Protein AF-K2NUY2-F1 (afdb_monomer)

Foldseek 3Di:
DDVVVVVVCVVAAQFKKWWQWPVRDIAIFTHHDPCAVVCCVVPVQWDWTQHPVVRDIDIDGNVGTPDMDTDD

Secondary structure (DSSP, 8-state):
--HHHHHHHHHSTT-EEEEEETTS-EEEEE--GGGHHHHHHH-TTEEEEEETTTTEEEEEEGGGEEEEEEE-

Sequence (72 aa):
MSELLFNLFEQNPGSRIKVLFTDGQSETYDYHDEDFRNMYFNSPNLFKVHNPNIDNYVYINSDHIMSIEVVN

pLDDT: mean 79.77, std 11.07, range [51.88, 94.44]

Nearest PDB structures (foldseek):
  1khc-assembly1_A  TM=5.115E-01  e=1.746E+00  Mus musculus
  3flg-assembly1_A  TM=5.340E-0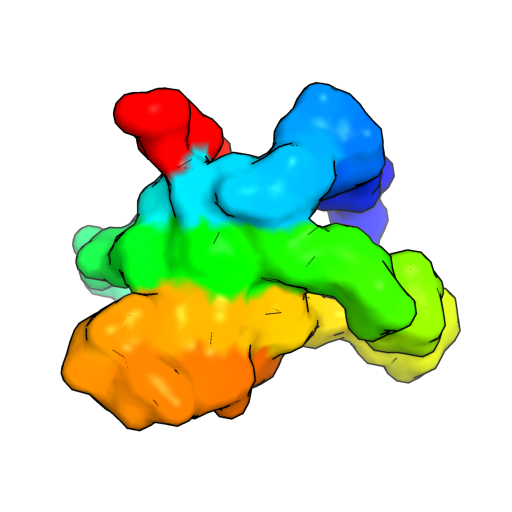1  e=2.805E+00  Homo sapiens
  5nv7-assembly2_B  TM=5.336E-01  e=3.158E+00  Homo sapiens
  3llr-assembly5_E  TM=5.335E-01  e=4.003E+00  Homo sapiens
  8eih-assembly1_E  TM=4.412E-01  e=6.063E+00  Homo sapiens

Structure (mmCIF, N/CA/C/O backbone):
data_AF-K2NUY2-F1
#
_entry.id   AF-K2NUY2-F1
#
loop_
_atom_site.group_PDB
_atom_site.id
_atom_site.type_symbol
_atom_site.label_atom_id
_atom_site.label_alt_id
_atom_site.label_comp_id
_atom_site.label_asym_id
_atom_site.label_entity_id
_atom_site.label_seq_id
_atom_site.pdbx_PDB_ins_code
_atom_site.Cartn_x
_atom_site.Cartn_y
_atom_site.Cartn_z
_atom_site.occupancy
_atom_site.B_iso_or_equiv
_atom_site.auth_seq_id
_atom_site.auth_comp_id
_atom_site.auth_asym_id
_atom_site.auth_atom_id
_atom_site.pdbx_PDB_model_num
ATOM 1 N N . MET A 1 1 ? -6.557 12.888 -4.936 1.00 51.88 1 MET A N 1
ATOM 2 C CA . MET A 1 1 ? -5.290 12.159 -4.748 1.00 51.88 1 MET A CA 1
ATOM 3 C C . MET A 1 1 ? -4.422 12.897 -3.746 1.00 51.88 1 MET A C 1
ATOM 5 O O . MET A 1 1 ? -4.317 14.108 -3.885 1.00 51.88 1 MET A O 1
ATOM 9 N N . SER A 1 2 ? -3.861 12.229 -2.734 1.00 59.97 2 SER A N 1
ATOM 10 C CA . SER A 1 2 ? -3.109 12.906 -1.664 1.00 59.97 2 SER A CA 1
ATOM 11 C C . SER A 1 2 ? -1.597 12.817 -1.891 1.00 59.97 2 SER A C 1
ATOM 13 O O . SER A 1 2 ? -1.049 11.716 -1.934 1.00 59.97 2 SER A O 1
ATOM 15 N N . GLU A 1 3 ? -0.923 13.967 -1.981 1.00 65.62 3 GLU A N 1
ATOM 16 C CA . GLU A 1 3 ? 0.547 14.110 -2.046 1.00 65.62 3 GLU A CA 1
ATOM 17 C C . GLU A 1 3 ? 1.273 13.382 -0.901 1.00 65.62 3 GLU A C 1
ATOM 19 O O . GLU A 1 3 ? 2.434 13.002 -1.032 1.00 65.62 3 GLU A O 1
ATOM 24 N N . LEU A 1 4 ? 0.578 13.131 0.213 1.00 66.62 4 LEU A N 1
ATOM 25 C CA . LEU A 1 4 ? 1.087 12.359 1.346 1.00 66.62 4 LEU A CA 1
ATOM 26 C C . LEU A 1 4 ? 1.460 10.923 0.975 1.00 66.62 4 LEU A C 1
ATOM 28 O O . LEU A 1 4 ? 2.494 10.447 1.430 1.00 66.62 4 LEU A O 1
ATOM 32 N N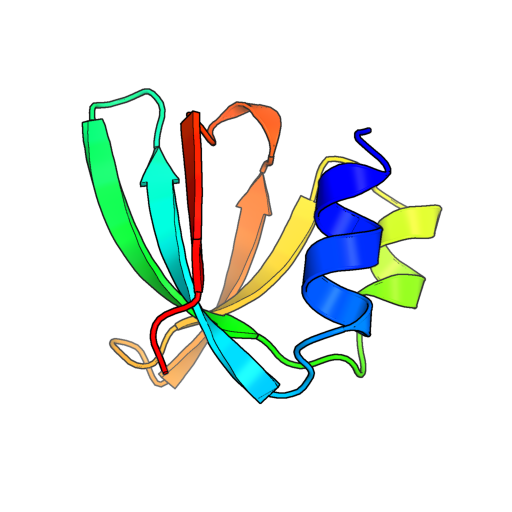 . LEU A 1 5 ? 0.652 10.244 0.154 1.00 70.06 5 LEU A N 1
ATOM 33 C CA . LEU A 1 5 ? 0.947 8.868 -0.258 1.00 70.06 5 LEU A CA 1
ATOM 34 C C . LEU A 1 5 ? 2.175 8.841 -1.161 1.00 70.06 5 LEU A C 1
ATOM 36 O O . LEU A 1 5 ? 3.087 8.053 -0.942 1.00 70.06 5 LEU A O 1
ATOM 40 N N . PHE A 1 6 ? 2.229 9.763 -2.122 1.00 69.12 6 PHE A N 1
ATOM 41 C CA . PHE A 1 6 ? 3.365 9.895 -3.025 1.00 69.12 6 PHE A CA 1
ATOM 42 C C . PHE A 1 6 ? 4.674 10.150 -2.265 1.00 69.12 6 PHE A C 1
ATOM 44 O O . PHE A 1 6 ? 5.656 9.444 -2.474 1.00 69.12 6 PHE A O 1
ATOM 51 N N . ASN A 1 7 ? 4.666 11.092 -1.321 1.00 74.94 7 ASN A N 1
ATOM 52 C CA . ASN A 1 7 ? 5.847 11.405 -0.519 1.00 74.94 7 ASN A CA 1
ATOM 53 C C . ASN A 1 7 ? 6.251 10.257 0.417 1.00 74.94 7 ASN A C 1
ATOM 55 O O . ASN A 1 7 ? 7.444 10.017 0.589 1.00 74.94 7 ASN A O 1
ATOM 59 N N . LEU A 1 8 ? 5.285 9.543 1.011 1.00 75.25 8 LEU A N 1
ATOM 60 C CA . LEU A 1 8 ? 5.560 8.394 1.880 1.00 75.25 8 LEU A CA 1
ATOM 61 C C . LEU A 1 8 ? 6.323 7.304 1.119 1.00 75.25 8 LEU A C 1
ATOM 63 O O . LEU A 1 8 ? 7.298 6.760 1.634 1.00 75.25 8 LEU A O 1
ATOM 67 N N . PHE A 1 9 ? 5.887 7.019 -0.105 1.00 73.81 9 PHE A N 1
ATOM 68 C CA . PHE A 1 9 ? 6.451 5.972 -0.944 1.00 73.81 9 PHE A CA 1
ATOM 69 C C . PHE A 1 9 ? 7.811 6.343 -1.545 1.00 73.81 9 PHE A C 1
ATOM 71 O O . PHE A 1 9 ? 8.733 5.534 -1.489 1.00 73.81 9 PHE A O 1
ATOM 78 N N . GLU A 1 10 ? 7.982 7.580 -2.024 1.00 74.50 10 GLU A N 1
ATOM 79 C CA . GLU A 1 10 ? 9.282 8.087 -2.498 1.00 74.50 10 GLU A CA 1
ATOM 80 C C . GLU A 1 10 ? 10.363 8.050 -1.406 1.00 74.50 10 GLU A C 1
ATOM 82 O O . GLU A 1 10 ? 11.535 7.811 -1.688 1.00 74.50 10 GLU A O 1
ATOM 87 N N . GLN A 1 11 ? 9.986 8.292 -0.147 1.00 77.56 11 GLN A N 1
ATOM 88 C CA . GLN A 1 11 ? 10.922 8.296 0.982 1.00 77.56 11 GLN A CA 1
ATOM 89 C C . GLN A 1 11 ? 11.285 6.890 1.479 1.00 77.56 11 GLN A C 1
ATOM 91 O O . GLN A 1 11 ? 12.275 6.745 2.195 1.00 77.56 11 GLN A O 1
ATOM 96 N N . ASN A 1 12 ? 10.501 5.870 1.121 1.00 74.44 12 ASN A N 1
ATOM 97 C CA . ASN A 1 12 ? 10.608 4.513 1.658 1.00 74.44 12 ASN A CA 1
ATOM 98 C C . ASN A 1 12 ? 10.525 3.459 0.529 1.00 74.44 12 ASN A C 1
ATOM 100 O O . ASN A 1 12 ? 9.592 2.647 0.493 1.00 74.44 12 ASN A O 1
ATOM 104 N N . PRO A 1 13 ? 11.467 3.469 -0.437 1.00 73.00 13 PRO A N 1
ATOM 105 C CA . PRO A 1 13 ? 11.447 2.528 -1.551 1.00 73.00 13 PRO A CA 1
ATOM 106 C C . PRO A 1 13 ? 11.701 1.098 -1.061 1.00 73.00 13 PRO A C 1
ATOM 108 O O . PRO A 1 13 ? 12.603 0.857 -0.259 1.00 73.00 13 PRO A O 1
ATOM 111 N N . GLY A 1 14 ? 10.928 0.131 -1.561 1.00 74.44 14 GLY A N 1
ATOM 112 C CA . GLY A 1 14 ? 11.087 -1.275 -1.170 1.00 74.44 14 GLY A CA 1
ATOM 113 C C . GLY A 1 14 ? 10.560 -1.606 0.229 1.00 74.44 14 GLY A C 1
ATOM 114 O O . GLY A 1 14 ? 10.744 -2.732 0.691 1.00 74.44 14 GLY A O 1
ATOM 115 N N . SER A 1 15 ? 9.944 -0.648 0.928 1.00 83.00 15 SER A N 1
ATOM 116 C CA . SER A 1 15 ? 9.443 -0.869 2.279 1.00 83.00 15 SER A CA 1
ATOM 117 C C . SER A 1 15 ? 8.184 -1.725 2.293 1.00 83.00 15 SER A C 1
ATOM 119 O O . SER A 1 15 ? 7.333 -1.671 1.401 1.00 83.00 15 SER A O 1
ATOM 121 N N . ARG A 1 16 ? 8.038 -2.488 3.372 1.00 88.44 16 ARG A N 1
ATOM 122 C CA . ARG A 1 16 ? 6.801 -3.186 3.684 1.00 88.44 16 ARG A CA 1
ATOM 123 C C . ARG A 1 16 ? 5.835 -2.209 4.343 1.00 88.44 16 ARG A C 1
ATOM 125 O O . ARG A 1 16 ? 6.201 -1.455 5.241 1.00 88.44 16 ARG A O 1
ATOM 132 N N . ILE A 1 17 ? 4.595 -2.206 3.886 1.00 88.38 17 ILE A N 1
ATOM 133 C CA . ILE A 1 17 ? 3.532 -1.348 4.400 1.00 88.38 17 ILE A CA 1
ATOM 134 C C . ILE A 1 17 ? 2.404 -2.199 4.955 1.00 88.38 17 ILE A C 1
ATOM 136 O O . ILE A 1 17 ? 2.086 -3.253 4.412 1.00 88.38 17 ILE A O 1
ATOM 140 N N . LYS A 1 18 ? 1.757 -1.717 6.007 1.00 91.62 18 LYS A N 1
ATOM 141 C CA . LYS A 1 18 ? 0.483 -2.229 6.492 1.00 91.62 18 LYS A CA 1
ATOM 142 C C . LYS A 1 18 ? -0.603 -1.227 6.140 1.00 91.62 18 LYS A C 1
ATOM 144 O O . LYS A 1 18 ? -0.530 -0.062 6.520 1.00 91.62 18 LYS A O 1
ATOM 149 N N . VAL A 1 19 ? -1.606 -1.684 5.407 1.00 90.62 19 VAL A N 1
ATOM 150 C CA . VAL A 1 19 ? -2.756 -0.889 4.983 1.00 90.62 19 VAL A CA 1
ATOM 151 C C . VAL A 1 19 ? -3.939 -1.277 5.852 1.00 90.62 19 VAL A C 1
ATOM 153 O O . VAL A 1 19 ? -4.252 -2.458 5.980 1.00 90.62 19 VAL A O 1
ATOM 156 N N . LEU A 1 20 ? -4.584 -0.287 6.459 1.00 93.38 20 LEU A N 1
ATOM 157 C CA . LEU A 1 20 ? -5.842 -0.439 7.176 1.00 93.38 20 LEU A CA 1
ATOM 158 C C . LEU A 1 20 ? -6.966 0.084 6.285 1.00 93.38 20 LEU A C 1
ATOM 160 O O . LEU A 1 20 ? -6.956 1.252 5.891 1.00 93.38 20 LEU A O 1
ATOM 164 N N . PHE A 1 21 ? -7.920 -0.778 5.966 1.00 92.81 21 PHE A N 1
ATOM 165 C CA . PHE A 1 21 ? -9.040 -0.483 5.087 1.00 92.81 21 PHE A CA 1
ATOM 166 C C . PHE A 1 21 ? -10.228 0.108 5.851 1.00 92.81 21 PHE A C 1
ATOM 168 O O . PHE A 1 21 ? -10.335 0.009 7.076 1.00 92.81 21 PHE A O 1
ATOM 175 N N . THR A 1 22 ? -11.141 0.741 5.118 1.00 92.12 22 THR 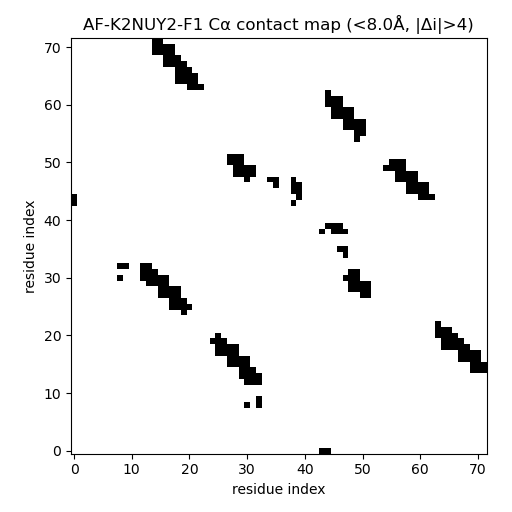A N 1
ATOM 176 C CA . THR A 1 22 ? -12.356 1.365 5.667 1.00 92.12 22 THR A CA 1
ATOM 177 C C . THR A 1 22 ? -13.356 0.360 6.239 1.00 92.12 22 THR A C 1
ATOM 179 O O . THR A 1 22 ? -14.197 0.738 7.052 1.00 92.12 22 THR A O 1
ATOM 182 N N . ASP A 1 23 ? -13.255 -0.915 5.866 1.00 93.94 23 ASP A N 1
ATOM 183 C CA . ASP A 1 23 ? -14.025 -2.018 6.450 1.00 93.94 23 ASP A CA 1
ATOM 184 C C . ASP A 1 23 ? -13.416 -2.560 7.761 1.00 93.94 23 ASP A C 1
ATOM 186 O O . ASP A 1 23 ? -13.976 -3.464 8.383 1.00 93.94 23 ASP A O 1
ATOM 190 N N . GLY A 1 24 ? -12.287 -1.992 8.201 1.00 93.81 24 GLY A N 1
ATOM 191 C CA . GLY A 1 24 ? -11.569 -2.371 9.415 1.00 93.81 24 GLY A CA 1
ATOM 192 C C . GLY A 1 24 ? -10.579 -3.523 9.237 1.00 93.81 24 GLY A C 1
ATOM 193 O O . GLY A 1 24 ? -9.893 -3.868 10.202 1.00 93.81 24 GLY A O 1
ATOM 194 N N . GLN A 1 25 ? -10.466 -4.112 8.043 1.00 94.44 25 GLN A N 1
ATOM 195 C CA . GLN A 1 25 ? -9.451 -5.126 7.765 1.00 94.44 25 GLN A CA 1
ATOM 196 C C . GLN A 1 25 ? -8.081 -4.482 7.572 1.00 94.44 25 GLN A C 1
ATOM 198 O O . GLN A 1 25 ? -7.969 -3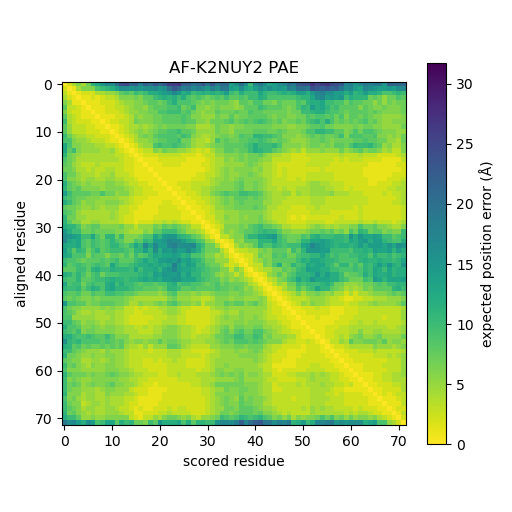.337 7.139 1.00 94.44 25 GLN A O 1
ATOM 203 N N . SER A 1 26 ? -7.017 -5.223 7.880 1.00 94.00 26 SER A N 1
ATOM 204 C CA . SER A 1 26 ? -5.660 -4.768 7.589 1.00 94.00 26 SER A CA 1
ATOM 205 C C . SER A 1 26 ? -4.850 -5.845 6.899 1.00 94.00 26 SER A C 1
ATOM 207 O O . SER A 1 26 ? -4.828 -6.980 7.374 1.00 94.00 26 SER A O 1
ATOM 209 N N . GLU A 1 27 ? -4.116 -5.457 5.865 1.00 92.38 27 GLU A N 1
ATOM 210 C CA . GLU A 1 27 ? -3.191 -6.333 5.152 1.00 92.38 27 GLU A CA 1
ATOM 211 C C . GLU A 1 27 ? -1.820 -5.682 4.994 1.00 92.38 27 GLU A C 1
ATOM 213 O O . GLU A 1 27 ? -1.674 -4.460 5.039 1.00 92.38 27 GLU A O 1
ATOM 218 N N . THR A 1 28 ? -0.808 -6.526 4.818 1.00 92.12 28 THR A N 1
ATOM 219 C CA . THR A 1 28 ? 0.580 -6.109 4.653 1.00 92.12 28 THR A CA 1
ATOM 220 C C . THR A 1 28 ? 1.032 -6.379 3.227 1.00 92.12 28 THR A C 1
ATOM 222 O O . THR A 1 28 ? 0.815 -7.473 2.708 1.00 92.12 28 THR A O 1
ATOM 225 N N . TYR A 1 29 ? 1.701 -5.403 2.623 1.00 90.19 29 TYR A N 1
ATOM 226 C CA . TYR A 1 29 ? 2.179 -5.453 1.248 1.00 90.19 29 TYR A CA 1
ATOM 227 C C . TYR A 1 29 ? 3.622 -4.972 1.151 1.00 90.19 29 TYR A C 1
ATOM 229 O O . TYR A 1 29 ? 4.064 -4.148 1.949 1.00 90.19 29 TYR A O 1
ATOM 237 N N . ASP A 1 30 ? 4.337 -5.451 0.144 1.00 87.12 30 ASP A N 1
ATOM 238 C CA . ASP A 1 30 ? 5.648 -4.936 -0.230 1.00 87.1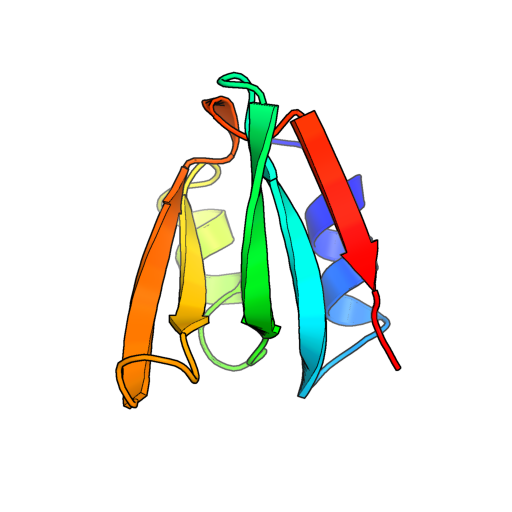2 30 ASP A CA 1
ATOM 239 C C . ASP A 1 30 ? 5.471 -3.868 -1.311 1.00 87.12 30 ASP A C 1
ATOM 241 O O . ASP A 1 30 ? 4.857 -4.099 -2.359 1.00 87.12 30 ASP A O 1
ATOM 245 N N . TYR A 1 31 ? 5.971 -2.665 -1.044 1.00 77.69 31 TYR A N 1
ATOM 246 C CA . TYR A 1 31 ? 5.925 -1.569 -2.000 1.00 77.69 31 TYR A CA 1
ATOM 247 C C . TYR A 1 31 ? 7.147 -1.616 -2.927 1.00 77.69 31 TYR A C 1
ATOM 249 O O . TYR A 1 31 ? 8.282 -1.677 -2.461 1.00 77.69 31 TYR A O 1
ATOM 257 N N . HIS A 1 32 ? 6.922 -1.531 -4.243 1.00 72.94 32 HIS A N 1
ATOM 258 C CA . HIS A 1 32 ? 7.981 -1.447 -5.252 1.00 72.94 32 HIS A CA 1
ATOM 259 C C . HIS A 1 32 ? 7.793 -0.192 -6.111 1.00 72.94 32 HIS A C 1
ATOM 261 O O . HIS A 1 32 ? 6.725 0.030 -6.678 1.00 72.94 32 HIS A O 1
ATOM 267 N N . ASP A 1 33 ? 8.851 0.612 -6.205 1.00 65.31 33 ASP A N 1
ATOM 268 C CA . ASP A 1 33 ? 8.823 1.960 -6.785 1.00 65.31 33 ASP A CA 1
ATOM 269 C C . ASP A 1 33 ? 8.604 1.990 -8.309 1.00 65.31 33 ASP A C 1
ATOM 271 O O . ASP A 1 33 ? 8.031 2.937 -8.846 1.00 65.31 33 ASP A O 1
ATOM 275 N N . GLU A 1 34 ? 9.005 0.924 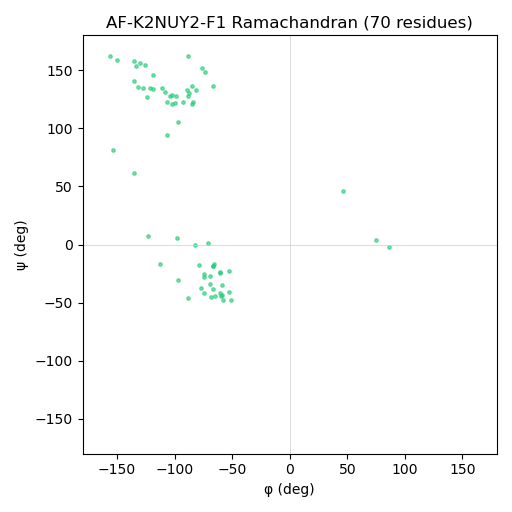-9.010 1.00 62.81 34 GLU A N 1
ATOM 276 C CA . GLU A 1 34 ? 9.173 0.928 -10.472 1.00 62.81 34 GLU A CA 1
ATOM 277 C C . GLU A 1 34 ? 7.888 1.239 -11.265 1.00 62.81 34 GLU A C 1
ATOM 279 O O . GLU A 1 34 ? 7.972 1.766 -12.375 1.00 62.81 34 GLU A O 1
ATOM 284 N N . ASP A 1 35 ? 6.700 1.012 -10.689 1.00 62.25 35 ASP A N 1
ATOM 285 C CA . ASP A 1 35 ? 5.420 1.259 -11.368 1.00 62.25 35 ASP A CA 1
ATOM 286 C C . ASP A 1 35 ? 4.584 2.404 -10.767 1.00 62.25 35 ASP A C 1
ATOM 288 O O . ASP A 1 35 ? 3.662 2.901 -11.425 1.00 62.25 35 ASP A O 1
ATOM 292 N N . PHE A 1 36 ? 4.868 2.855 -9.540 1.00 63.94 36 PHE A N 1
ATOM 293 C CA . PHE A 1 36 ? 3.977 3.762 -8.804 1.00 63.94 36 PHE A CA 1
ATOM 294 C C . PHE A 1 36 ? 3.841 5.129 -9.478 1.00 63.94 36 PHE A C 1
ATOM 296 O O . PHE A 1 36 ? 2.725 5.619 -9.662 1.00 63.94 36 PHE A O 1
ATOM 303 N N . ARG A 1 37 ? 4.957 5.713 -9.938 1.00 62.56 37 ARG A N 1
ATOM 304 C CA . ARG A 1 37 ? 4.945 6.994 -10.664 1.00 62.56 37 ARG A CA 1
ATOM 305 C C . ARG A 1 37 ? 4.084 6.919 -11.926 1.00 62.56 37 ARG A C 1
ATOM 307 O O . ARG A 1 37 ? 3.278 7.812 -12.164 1.00 62.56 37 ARG A O 1
ATOM 314 N N . ASN A 1 38 ? 4.196 5.839 -12.702 1.00 61.28 38 ASN A N 1
ATOM 315 C CA . ASN A 1 38 ? 3.436 5.665 -13.945 1.00 61.28 38 ASN A CA 1
ATOM 316 C C . ASN A 1 38 ? 1.931 5.457 -13.706 1.00 61.28 38 ASN A C 1
ATOM 318 O O . ASN A 1 38 ? 1.114 5.918 -14.508 1.00 61.28 38 ASN A O 1
ATOM 322 N N . MET A 1 39 ? 1.540 4.794 -12.614 1.00 62.31 39 MET A N 1
ATOM 323 C CA . MET A 1 39 ? 0.123 4.645 -12.259 1.00 62.31 39 MET A CA 1
ATOM 324 C C . MET A 1 39 ? -0.473 5.908 -11.651 1.00 62.31 39 MET A C 1
ATOM 326 O O . MET A 1 39 ? -1.599 6.250 -12.001 1.00 62.31 39 MET A O 1
ATOM 330 N N . TYR A 1 40 ? 0.284 6.641 -10.831 1.00 63.00 40 TYR A N 1
ATOM 331 C CA . TYR A 1 40 ? -0.153 7.902 -10.228 1.00 63.00 40 TYR A CA 1
ATOM 332 C C . TYR A 1 40 ? -0.675 8.900 -11.276 1.00 63.00 40 TYR A C 1
ATOM 334 O O . TYR A 1 40 ? -1.704 9.542 -11.064 1.00 63.00 40 TYR A O 1
ATOM 342 N N . PHE A 1 41 ? -0.009 8.995 -12.434 1.00 61.88 41 PHE A N 1
ATOM 343 C CA . PHE A 1 41 ? -0.425 9.894 -13.517 1.00 61.88 41 PHE A CA 1
ATOM 344 C C . PHE A 1 41 ? -1.657 9.412 -14.300 1.00 61.88 41 PHE A C 1
ATOM 346 O O . PHE A 1 41 ? -2.397 10.243 -14.821 1.00 61.88 41 PHE A O 1
ATOM 353 N N . ASN A 1 42 ? -1.897 8.099 -14.385 1.00 65.75 42 ASN A N 1
ATOM 354 C CA . ASN A 1 42 ? -2.983 7.526 -15.193 1.00 65.75 42 ASN A CA 1
ATOM 355 C C . ASN A 1 42 ? -4.248 7.206 -14.389 1.00 65.75 42 ASN A C 1
ATOM 357 O O . ASN A 1 42 ? -5.356 7.207 -14.923 1.00 65.75 42 ASN A O 1
ATOM 361 N N .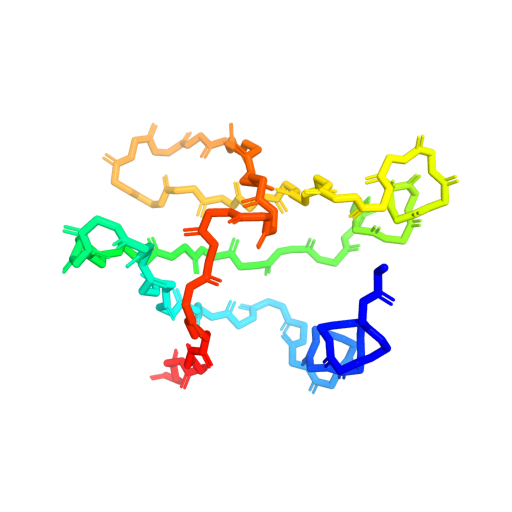 SER A 1 43 ? -4.104 6.866 -13.115 1.00 70.94 43 SER A N 1
ATOM 362 C CA . SER A 1 43 ? -5.193 6.466 -12.231 1.00 70.94 43 SER A CA 1
ATOM 363 C C . SER A 1 43 ? -4.790 6.800 -10.805 1.00 70.94 43 SER A C 1
ATOM 365 O O . SER A 1 43 ? -4.329 5.914 -10.092 1.00 70.94 43 SER A O 1
ATOM 367 N N . PRO A 1 44 ? -4.948 8.068 -10.382 1.00 67.38 44 PRO A N 1
ATOM 368 C CA . PRO A 1 44 ? -4.482 8.507 -9.078 1.00 67.38 44 PRO A CA 1
ATOM 369 C C . PRO A 1 44 ? -4.995 7.579 -7.976 1.00 67.38 44 PRO A C 1
ATOM 371 O O . PRO A 1 44 ? -4.217 7.053 -7.206 1.00 67.38 44 PRO A O 1
ATOM 374 N N . ASN A 1 45 ? -6.276 7.231 -7.952 1.00 77.06 45 ASN A N 1
ATOM 375 C CA . ASN A 1 45 ? -6.807 6.438 -6.845 1.00 77.06 45 ASN A CA 1
ATOM 376 C C . ASN A 1 45 ? -6.346 4.964 -6.823 1.00 77.06 45 ASN A C 1
ATOM 378 O O . ASN A 1 45 ? -6.784 4.231 -5.948 1.00 77.06 45 ASN A O 1
ATOM 382 N N . LEU A 1 46 ? -5.497 4.498 -7.747 1.00 78.19 46 LEU A N 1
ATOM 383 C CA . LEU A 1 46 ? -5.004 3.120 -7.789 1.00 78.19 46 LEU A CA 1
ATOM 384 C C . LEU A 1 46 ? -3.486 3.065 -7.638 1.00 78.19 46 LEU A C 1
ATOM 386 O O . LEU A 1 46 ? -2.751 3.754 -8.342 1.00 78.19 46 LEU A O 1
ATOM 390 N N . PHE A 1 47 ? -3.010 2.161 -6.787 1.00 78.75 47 PHE A N 1
ATOM 391 C CA . PHE A 1 47 ? -1.588 1.852 -6.686 1.00 78.75 47 PHE A CA 1
ATOM 392 C C . PHE A 1 47 ? -1.358 0.344 -6.624 1.00 78.75 47 PHE A C 1
ATOM 394 O O . PHE A 1 47 ? -2.122 -0.403 -6.013 1.00 78.75 47 PHE A O 1
ATOM 401 N N . LYS A 1 48 ? -0.310 -0.106 -7.311 1.00 82.50 48 LYS A N 1
ATOM 402 C CA . LYS A 1 48 ? 0.116 -1.504 -7.367 1.00 82.50 48 LYS A CA 1
ATOM 403 C C . LYS A 1 48 ? 1.080 -1.769 -6.226 1.00 82.50 48 LYS A C 1
ATOM 405 O O . LYS A 1 48 ? 2.029 -1.015 -6.028 1.00 82.50 48 LYS A O 1
ATOM 410 N N . VAL A 1 49 ? 0.853 -2.862 -5.522 1.00 85.38 49 VAL A N 1
ATOM 411 C CA . VAL A 1 49 ? 1.725 -3.357 -4.458 1.00 85.38 49 VAL A CA 1
ATOM 412 C C . VAL A 1 49 ? 1.911 -4.854 -4.620 1.00 85.38 49 VAL A C 1
ATOM 414 O O . VAL A 1 49 ? 1.090 -5.521 -5.248 1.00 85.38 49 VAL A O 1
ATOM 417 N N . HIS A 1 50 ? 2.984 -5.395 -4.065 1.00 88.25 50 HIS A N 1
ATOM 418 C CA . HIS A 1 50 ? 3.202 -6.831 -4.022 1.00 88.25 50 HIS A CA 1
ATOM 419 C C . HIS A 1 50 ? 2.563 -7.415 -2.757 1.00 88.25 50 HIS A C 1
ATOM 421 O O . HIS A 1 50 ? 2.793 -6.925 -1.655 1.00 88.25 50 HIS A O 1
ATOM 427 N N . ASN A 1 51 ? 1.734 -8.447 -2.899 1.00 89.44 51 ASN A N 1
ATOM 428 C CA . ASN A 1 51 ? 1.156 -9.166 -1.770 1.00 89.44 51 ASN A CA 1
ATOM 429 C C . ASN A 1 51 ? 1.995 -10.424 -1.489 1.00 89.44 51 ASN A C 1
ATOM 431 O O . ASN A 1 51 ? 1.863 -11.410 -2.221 1.00 89.44 51 ASN A O 1
ATOM 435 N N . PRO A 1 52 ? 2.813 -10.435 -0.419 1.00 85.38 52 PRO A N 1
ATOM 436 C CA . PRO A 1 52 ? 3.687 -11.564 -0.113 1.00 85.38 52 PRO A CA 1
ATOM 437 C C . PRO A 1 52 ? 2.921 -12.841 0.259 1.00 85.38 52 PRO A C 1
ATOM 439 O O . PRO A 1 52 ? 3.494 -13.924 0.218 1.00 85.38 52 PRO A O 1
ATOM 442 N N . ASN A 1 53 ? 1.630 -12.749 0.603 1.00 86.69 53 ASN A N 1
ATOM 443 C CA . ASN A 1 53 ? 0.824 -13.921 0.957 1.00 86.69 53 ASN A CA 1
ATOM 444 C C . ASN A 1 53 ? 0.435 -14.766 -0.263 1.00 86.69 53 ASN A C 1
ATOM 446 O O . ASN A 1 53 ? 0.155 -15.954 -0.118 1.00 86.69 53 ASN A O 1
ATOM 450 N N . ILE A 1 54 ? 0.382 -14.151 -1.448 1.00 87.38 54 ILE A N 1
ATOM 451 C CA . ILE A 1 54 ? -0.013 -14.807 -2.704 1.00 87.38 54 ILE A CA 1
ATOM 452 C C . ILE A 1 54 ? 1.058 -14.695 -3.797 1.00 87.38 54 ILE A C 1
ATOM 454 O O . ILE A 1 54 ? 0.784 -15.081 -4.931 1.00 87.38 54 ILE A O 1
ATOM 458 N N . ASP A 1 55 ? 2.240 -14.166 -3.456 1.00 87.62 55 ASP A N 1
ATOM 459 C CA . ASP A 1 55 ? 3.392 -13.955 -4.348 1.00 87.62 55 ASP A CA 1
ATOM 460 C C . ASP A 1 55 ? 2.996 -13.306 -5.686 1.00 87.62 55 ASP A C 1
ATOM 462 O O . ASP A 1 55 ? 3.308 -13.783 -6.778 1.00 87.62 55 ASP A O 1
ATOM 466 N N . ASN A 1 56 ? 2.178 -12.252 -5.605 1.00 88.06 56 ASN A N 1
ATOM 467 C CA . ASN A 1 56 ? 1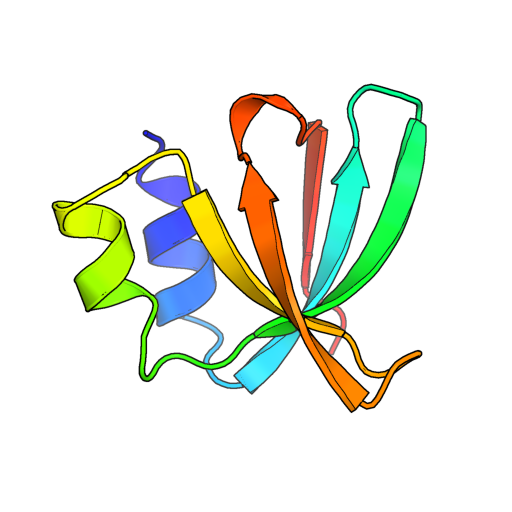.637 -11.581 -6.781 1.00 88.06 56 ASN A CA 1
ATO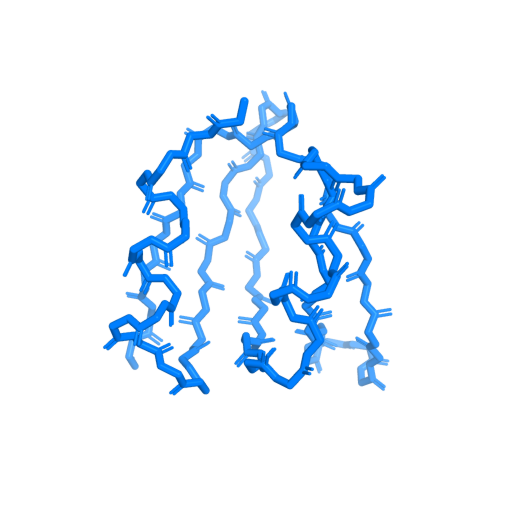M 468 C C . ASN A 1 56 ? 1.380 -10.094 -6.520 1.00 88.06 56 ASN A C 1
ATOM 470 O O . ASN A 1 56 ? 1.200 -9.660 -5.381 1.00 88.06 56 ASN A O 1
ATOM 474 N N . TYR A 1 57 ? 1.312 -9.309 -7.591 1.00 86.69 57 TYR A N 1
ATOM 475 C CA . TYR A 1 57 ? 0.968 -7.895 -7.523 1.00 86.69 57 TYR A CA 1
ATOM 476 C C . TYR A 1 57 ? -0.547 -7.688 -7.518 1.00 86.69 57 TYR A C 1
ATOM 478 O O . TYR A 1 57 ? -1.279 -8.283 -8.310 1.00 86.69 57 TYR A O 1
ATOM 486 N N . VAL A 1 58 ? -1.009 -6.790 -6.653 1.00 88.00 58 VAL A N 1
ATOM 487 C CA . VAL A 1 58 ? -2.412 -6.387 -6.528 1.00 88.00 58 VAL A CA 1
ATOM 488 C C . VAL A 1 58 ? -2.542 -4.875 -6.655 1.00 88.00 58 VAL A C 1
ATOM 490 O O . VAL A 1 58 ? -1.605 -4.135 -6.365 1.00 88.00 58 VAL A O 1
ATOM 493 N N . TYR A 1 59 ? -3.714 -4.417 -7.087 1.00 86.00 59 TYR A N 1
ATOM 494 C CA . TYR A 1 59 ? -4.050 -2.998 -7.146 1.00 86.00 59 TYR A CA 1
ATOM 495 C C . TYR A 1 59 ? -4.949 -2.649 -5.971 1.00 86.00 59 TYR A C 1
ATOM 497 O O . TYR A 1 59 ? -5.980 -3.291 -5.768 1.00 86.00 59 TYR A O 1
ATOM 505 N N . ILE A 1 60 ? -4.578 -1.615 -5.229 1.00 85.62 60 ILE A N 1
ATOM 506 C CA . ILE A 1 60 ? -5.363 -1.106 -4.114 1.00 85.62 60 ILE A CA 1
ATOM 507 C C . ILE A 1 60 ? -5.965 0.236 -4.509 1.00 85.62 60 ILE A C 1
ATOM 509 O O . ILE A 1 60 ? -5.265 1.119 -5.007 1.00 85.62 60 ILE A O 1
ATOM 513 N N . ASN A 1 61 ? -7.270 0.382 -4.274 1.00 87.06 61 ASN A N 1
ATOM 514 C CA . ASN A 1 61 ? -7.956 1.654 -4.429 1.00 87.06 61 ASN A CA 1
ATOM 515 C C . ASN A 1 61 ? -7.816 2.489 -3.144 1.00 87.06 61 ASN A C 1
ATOM 517 O O . ASN A 1 61 ? -8.262 2.063 -2.077 1.00 87.06 61 ASN A O 1
ATOM 521 N N . SER A 1 62 ? -7.234 3.685 -3.248 1.00 82.50 62 SER A N 1
ATOM 522 C CA . SER A 1 62 ? -7.020 4.603 -2.126 1.00 82.50 62 SER A CA 1
ATOM 523 C C . SER A 1 62 ? -8.309 5.042 -1.437 1.00 82.50 62 SER A C 1
ATOM 525 O O . SER A 1 62 ? -8.272 5.384 -0.260 1.00 82.50 62 SER A O 1
ATOM 527 N N . ASP A 1 63 ? -9.447 5.008 -2.135 1.00 86.56 63 ASP A N 1
ATOM 528 C CA . ASP A 1 63 ? -10.753 5.376 -1.573 1.00 86.56 63 ASP A CA 1
ATOM 529 C C . ASP A 1 63 ? -11.217 4.392 -0.480 1.00 86.56 63 ASP A C 1
ATOM 531 O O . ASP A 1 63 ? -12.067 4.719 0.346 1.00 86.56 63 ASP A O 1
ATOM 535 N N . HIS A 1 64 ? -10.635 3.189 -0.449 1.00 89.12 64 HIS A N 1
ATOM 536 C CA . HIS A 1 64 ? -10.918 2.157 0.549 1.00 89.12 64 HIS A CA 1
ATOM 537 C C . HIS A 1 64 ? -9.893 2.125 1.685 1.00 89.12 64 HIS A C 1
ATOM 539 O O . HIS A 1 64 ? -9.963 1.248 2.542 1.00 89.12 64 HIS A O 1
ATOM 545 N N . ILE A 1 65 ? -8.947 3.065 1.717 1.00 87.81 65 ILE A N 1
ATOM 546 C CA . ILE A 1 65 ? -7.884 3.100 2.721 1.00 87.81 65 ILE A CA 1
ATOM 547 C C . ILE A 1 65 ? -8.245 4.076 3.823 1.00 87.81 65 ILE A C 1
ATOM 549 O O . ILE A 1 65 ? -8.525 5.246 3.578 1.00 87.81 65 ILE A O 1
ATOM 553 N N . MET A 1 66 ? -8.170 3.592 5.056 1.00 90.06 66 MET A N 1
ATOM 554 C CA . MET A 1 66 ? -8.265 4.419 6.246 1.00 90.06 66 MET A CA 1
ATOM 555 C C . MET A 1 66 ? -6.891 4.950 6.672 1.00 90.06 66 MET A C 1
ATOM 557 O O . MET A 1 66 ? -6.759 6.139 6.955 1.00 90.06 66 MET A O 1
ATOM 561 N N . SER A 1 67 ? -5.856 4.103 6.701 1.00 89.31 67 SER A N 1
ATOM 562 C CA . SER A 1 67 ? -4.480 4.526 7.001 1.00 89.31 67 SER A CA 1
ATOM 563 C C . SER A 1 67 ? -3.426 3.578 6.419 1.00 89.31 67 SER A C 1
ATOM 565 O O . SER A 1 67 ? -3.722 2.436 6.068 1.00 89.31 67 SER A O 1
ATOM 567 N N . ILE A 1 68 ? -2.184 4.063 6.319 1.00 87.06 68 ILE A N 1
ATOM 568 C CA . ILE A 1 68 ? -1.007 3.276 5.929 1.00 87.06 68 ILE A CA 1
ATOM 569 C C . ILE A 1 68 ? 0.081 3.473 6.982 1.00 87.06 68 ILE A C 1
ATOM 571 O O . ILE A 1 68 ? 0.350 4.599 7.399 1.00 87.06 68 ILE A O 1
ATOM 575 N N . GLU A 1 69 ? 0.709 2.378 7.388 1.00 88.88 69 GLU A N 1
ATOM 576 C CA . GLU A 1 69 ? 1.840 2.342 8.309 1.00 88.88 69 GLU A CA 1
ATOM 577 C C . GLU A 1 69 ? 3.032 1.663 7.624 1.00 88.88 69 GLU A C 1
ATOM 579 O O . GLU A 1 69 ? 2.873 0.621 6.992 1.00 88.88 69 GLU A O 1
ATOM 584 N N . VAL A 1 70 ? 4.229 2.241 7.738 1.00 86.50 70 VAL A N 1
ATOM 585 C CA . VAL A 1 70 ? 5.463 1.613 7.242 1.00 86.50 70 VAL A CA 1
ATOM 586 C C . VAL A 1 70 ? 5.975 0.647 8.305 1.00 86.50 70 VAL A C 1
ATOM 588 O O . VAL A 1 70 ? 6.222 1.041 9.443 1.00 86.50 70 VAL A O 1
ATOM 591 N N . VAL A 1 71 ? 6.125 -0.619 7.928 1.00 84.06 71 VAL A N 1
ATOM 592 C CA . VAL A 1 71 ? 6.574 -1.711 8.792 1.00 84.06 71 VAL A CA 1
ATOM 593 C C . VAL A 1 71 ? 8.005 -2.048 8.379 1.00 84.06 71 VAL A C 1
ATOM 595 O O . VAL A 1 71 ? 8.209 -2.775 7.411 1.00 84.06 71 VAL A O 1
ATOM 598 N N . ASN A 1 72 ? 8.990 -1.459 9.059 1.00 64.19 72 ASN A N 1
ATOM 599 C CA . ASN A 1 72 ? 10.404 -1.817 8.871 1.00 64.19 72 ASN A CA 1
ATOM 600 C C . ASN A 1 72 ? 10.681 -3.277 9.246 1.00 64.19 72 ASN A C 1
ATOM 602 O O . ASN A 1 72 ? 10.084 -3.754 10.240 1.00 64.19 72 ASN A O 1
#

Radius of gyration: 11.19 Å; Cα contacts (8 Å, |Δi|>4): 117; chains: 1; bounding box: 26×29×25 Å

Solvent-accessible surface area (backbone atoms only — not comparable to full-atom values): 4202 Å² total; per-residue (Å²): 125,64,69,66,60,56,52,54,46,74,76,42,67,65,36,34,33,37,40,32,31,70,88,71,51,72,53,66,31,38,39,56,64,93,52,42,70,68,34,44,78,76,39,54,55,39,45,63,32,32,31,75,92,72,76,44,77,46,76,46,55,54,90,48,50,67,49,76,44,81,50,128

Organism: NCBI:txid1231377

Mean predicted aligned error: 5.92 Å